Protein AF-A0A9D4GP87-F1 (afdb_monomer_lite)

Organism: Dreissena polymorpha (NCBI:txid45954)

InterPro domains:
  IPR000884 Thrombospondin type-1 (TSP1) repeat [PF00090] (33-82)
  IPR000884 Thrombospondin type-1 (TSP1) repeat [PS50092] (28-83)
  IPR000884 Thrombospondin type-1 (TSP1) repeat [SM00209] (31-83)
  IPR036383 Thrombospondin type-1 repeat superfamily [G3DSA:2.20.100.10] (26-82)
  IPR036383 Thrombospondin type-1 repeat superfamily [SSF82895] (27-77)
  IPR052065 Complement and asymmetry regulator [PTHR22906] (26-90)

Sequence (100 aa):
MEPWNDVIDTFYSSGIVSWYLVSQSTVDGGFGAWSAWGLCSPPTGNGLKTRTHLCDNPQPLYGGRNCLGNYTEQLPCCDSDCPGIYSAVSHDERTCIVYG

pLDDT: mean 72.08, std 19.39, range [41.06, 97.94]

Structure (mmCIF, N/CA/C/O backbone):
data_AF-A0A9D4GP87-F1
#
_entry.id   AF-A0A9D4GP87-F1
#
loop_
_atom_site.group_PDB
_atom_site.id
_atom_site.type_symbol
_atom_site.label_atom_id
_atom_site.label_alt_id
_atom_site.label_comp_id
_atom_site.label_asym_id
_atom_site.label_entity_id
_atom_site.label_seq_id
_atom_site.pdbx_PDB_ins_code
_atom_site.Cartn_x
_atom_site.Cartn_y
_atom_site.Cartn_z
_atom_site.occupancy
_atom_site.B_iso_or_equiv
_atom_site.auth_seq_id
_atom_site.auth_comp_id
_atom_site.auth_asym_id
_atom_site.auth_atom_id
_atom_site.pdbx_PDB_model_num
ATOM 1 N N . MET A 1 1 ? -23.331 -14.491 18.819 1.00 43.22 1 MET A N 1
ATOM 2 C CA . MET A 1 1 ? -23.500 -13.236 19.576 1.00 43.22 1 MET A CA 1
ATOM 3 C C . MET A 1 1 ? -22.712 -13.437 20.850 1.00 43.22 1 MET A C 1
ATOM 5 O O . MET A 1 1 ? -23.029 -14.357 21.590 1.00 43.22 1 MET A O 1
ATOM 9 N N . GLU A 1 2 ? -21.593 -12.727 20.991 1.00 42.62 2 GLU A N 1
ATOM 10 C CA . GLU A 1 2 ? -20.668 -12.925 22.112 1.00 42.62 2 GLU A CA 1
ATOM 11 C C . GLU A 1 2 ? -21.369 -12.584 23.443 1.00 42.62 2 GLU A C 1
ATOM 13 O O . GLU A 1 2 ? -22.031 -11.543 23.507 1.00 42.62 2 GLU A O 1
ATOM 18 N N . PRO A 1 3 ? -21.218 -13.408 24.499 1.00 52.97 3 PRO A N 1
ATOM 19 C CA . PRO A 1 3 ? -21.938 -13.273 25.776 1.00 52.97 3 PRO A CA 1
ATOM 20 C C . PRO A 1 3 ? -21.581 -12.010 26.585 1.00 52.97 3 PRO A C 1
ATOM 22 O O . PRO A 1 3 ? -22.160 -11.752 27.634 1.00 52.97 3 PRO A O 1
ATOM 25 N N . TRP A 1 4 ? -20.632 -11.205 26.102 1.00 55.75 4 TRP A N 1
ATOM 26 C CA . TRP A 1 4 ? -20.193 -9.957 26.729 1.00 55.75 4 TRP A CA 1
ATOM 27 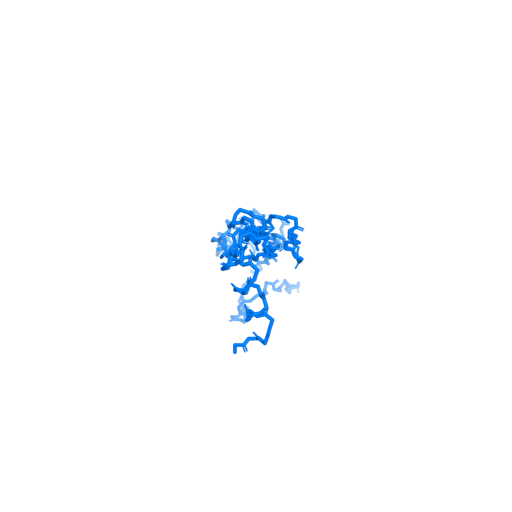C C . TRP A 1 4 ? -21.076 -8.745 26.396 1.00 55.75 4 TRP A C 1
ATOM 29 O O . TRP A 1 4 ? -20.997 -7.736 27.095 1.00 55.75 4 TRP A O 1
ATOM 39 N N . ASN A 1 5 ? -21.924 -8.836 25.365 1.00 55.19 5 ASN A N 1
ATOM 40 C CA . ASN A 1 5 ? -22.798 -7.727 24.963 1.00 55.19 5 ASN A CA 1
ATOM 41 C C . ASN A 1 5 ? -23.928 -7.475 25.984 1.00 55.19 5 ASN A C 1
ATOM 43 O O . ASN A 1 5 ? -24.288 -6.327 26.225 1.00 55.19 5 ASN A O 1
ATOM 47 N N . ASP A 1 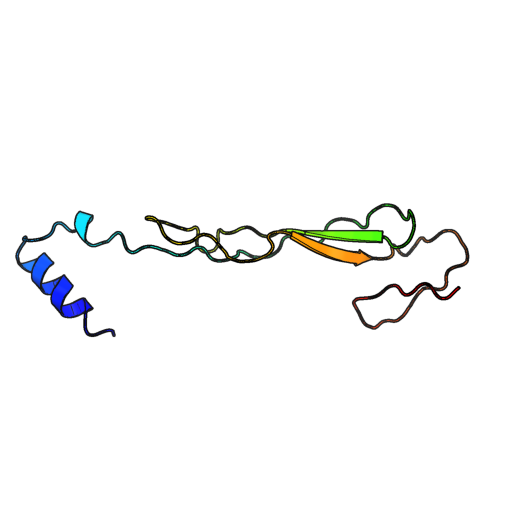6 ? -24.394 -8.522 26.674 1.00 58.59 6 ASP A N 1
ATOM 48 C CA . ASP A 1 6 ? -25.495 -8.428 27.647 1.00 58.59 6 ASP A CA 1
ATOM 49 C C . ASP A 1 6 ? -25.103 -7.648 28.919 1.00 58.59 6 ASP A C 1
ATOM 51 O O . ASP A 1 6 ? -25.904 -6.923 29.514 1.00 58.59 6 ASP A O 1
ATOM 55 N N . VAL A 1 7 ? -23.838 -7.754 29.342 1.00 59.06 7 VAL A N 1
ATOM 56 C CA . VAL A 1 7 ? -23.314 -7.030 30.513 1.00 59.06 7 VAL A CA 1
ATOM 57 C C . VAL A 1 7 ? -23.220 -5.532 30.216 1.00 59.06 7 VAL A C 1
ATOM 59 O O . VAL A 1 7 ? -23.569 -4.707 31.059 1.00 59.06 7 VAL A O 1
ATOM 62 N N . ILE A 1 8 ? -22.801 -5.181 29.001 1.00 62.75 8 ILE A N 1
ATOM 63 C CA . ILE A 1 8 ? -22.651 -3.799 28.542 1.00 62.75 8 ILE A CA 1
ATOM 64 C C . ILE A 1 8 ? -24.022 -3.101 28.442 1.00 62.75 8 ILE A C 1
ATOM 66 O O . ILE A 1 8 ? -24.180 -1.993 28.962 1.00 62.75 8 ILE A O 1
ATOM 70 N N . ASP A 1 9 ? -25.034 -3.781 27.897 1.00 59.38 9 ASP A N 1
ATOM 71 C CA . ASP A 1 9 ? -26.421 -3.287 27.815 1.00 59.38 9 ASP A CA 1
ATOM 72 C C . ASP A 1 9 ? -27.035 -2.985 29.193 1.00 59.38 9 ASP A C 1
ATOM 74 O O . ASP A 1 9 ? -27.776 -2.011 29.374 1.00 59.38 9 ASP A O 1
ATOM 78 N N . THR A 1 10 ? -26.653 -3.759 30.210 1.00 59.53 10 THR A N 1
ATOM 79 C CA . THR A 1 10 ? -27.130 -3.580 31.590 1.00 59.53 10 THR A CA 1
ATOM 80 C C . THR A 1 10 ? -26.568 -2.303 32.241 1.00 59.53 10 THR A C 1
ATOM 82 O O . THR A 1 10 ? -27.274 -1.606 32.982 1.00 59.53 10 THR A O 1
ATOM 85 N N . PHE A 1 11 ? -25.317 -1.936 31.946 1.00 64.56 11 PHE A N 1
ATOM 86 C CA . PHE A 1 11 ? -24.708 -0.696 32.450 1.00 64.56 11 PHE A CA 1
ATOM 87 C C . PHE A 1 11 ? -25.272 0.560 31.765 1.00 64.56 11 PHE A C 1
ATOM 89 O O . PHE A 1 11 ? -25.376 1.615 32.400 1.00 64.56 11 PHE A O 1
ATOM 96 N N . TYR A 1 12 ? -25.700 0.448 30.505 1.00 64.69 12 TYR A N 1
ATOM 97 C CA . TYR A 1 12 ? -26.392 1.522 29.790 1.00 64.69 12 TYR A CA 1
ATOM 98 C C . TYR A 1 12 ? -27.789 1.804 30.344 1.00 64.69 12 TYR A C 1
ATOM 100 O O . TYR A 1 12 ? -28.124 2.960 30.602 1.00 64.69 12 TYR A O 1
ATOM 108 N N . SER A 1 13 ? -28.594 0.764 30.586 1.00 65.12 13 SER A N 1
ATOM 109 C CA . SER A 1 13 ? -29.951 0.932 31.128 1.00 65.12 13 SER A CA 1
ATOM 110 C C . SER A 1 13 ? -29.965 1.488 32.558 1.00 65.12 13 SER A C 1
ATOM 112 O O . SER A 1 13 ? -30.991 2.002 33.000 1.00 65.12 13 SER A O 1
ATOM 114 N N . SER A 1 14 ? -28.851 1.378 33.286 1.00 73.12 14 SER A N 1
ATOM 115 C CA . SER A 1 14 ? -28.695 1.861 34.663 1.00 73.12 14 SER A CA 1
ATOM 116 C C . SER A 1 14 ? -28.049 3.250 34.761 1.00 73.12 14 SER A C 1
ATOM 118 O O . SER A 1 14 ? -27.945 3.791 35.860 1.00 73.12 14 SER A O 1
ATOM 120 N N . GLY A 1 15 ? -27.635 3.852 33.635 1.00 68.69 15 GLY A N 1
ATOM 121 C CA . GLY A 1 15 ? -27.042 5.197 33.594 1.00 68.69 15 GLY A CA 1
ATOM 122 C C . GLY A 1 15 ? -25.647 5.299 34.224 1.00 68.69 15 GLY A C 1
ATOM 123 O O . GLY A 1 15 ? -25.161 6.401 34.465 1.00 68.69 15 GLY A O 1
ATOM 124 N N . ILE A 1 16 ? -25.006 4.158 34.496 1.00 71.5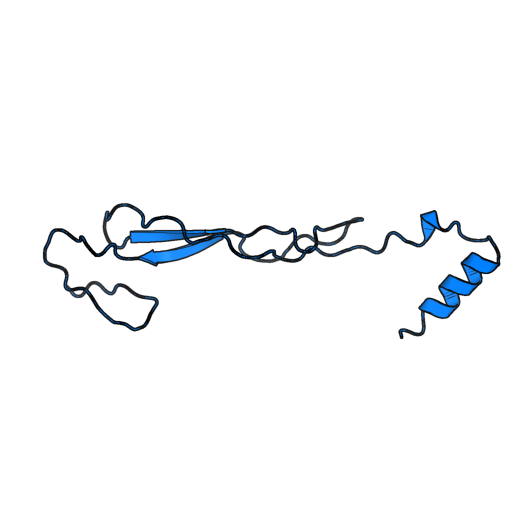6 16 ILE A N 1
ATOM 125 C CA . ILE A 1 16 ? -23.683 4.068 35.132 1.00 71.56 16 ILE A CA 1
ATOM 126 C C . ILE A 1 16 ? -22.573 4.395 34.119 1.00 71.56 16 ILE A C 1
ATOM 128 O O . ILE A 1 16 ? -21.521 4.916 34.484 1.00 71.56 16 ILE A O 1
ATOM 132 N N . VAL A 1 17 ? -22.823 4.141 32.831 1.00 62.41 17 VAL A N 1
ATOM 133 C CA . VAL A 1 17 ? -21.923 4.466 31.719 1.00 62.41 17 VAL A CA 1
ATOM 134 C C . VAL A 1 17 ? -22.673 5.270 30.655 1.00 62.41 17 VAL A C 1
ATOM 136 O O . VAL A 1 17 ? -23.770 4.912 30.232 1.00 62.41 17 VAL A O 1
ATOM 139 N N . SER A 1 18 ? -22.089 6.390 30.224 1.00 66.88 18 SER A N 1
ATOM 140 C CA . SER A 1 18 ? -22.617 7.179 29.105 1.00 66.88 18 SER A CA 1
ATOM 141 C C . SER A 1 18 ? -22.418 6.422 27.788 1.00 66.88 18 SER A C 1
ATOM 143 O O . SER A 1 18 ? -21.384 5.780 27.600 1.00 66.88 18 SER A O 1
ATOM 145 N N . TRP A 1 19 ? -23.354 6.553 26.841 1.00 54.59 19 TRP A N 1
ATOM 146 C CA . TRP A 1 19 ? -23.238 6.004 25.480 1.00 54.59 19 TRP A CA 1
ATOM 147 C C . TRP A 1 19 ? -21.925 6.393 24.777 1.00 54.59 19 TRP A C 1
ATOM 149 O O . TRP A 1 19 ? -21.398 5.623 23.974 1.00 54.59 19 TRP A O 1
ATOM 159 N N . TYR A 1 20 ? -21.353 7.546 25.143 1.00 53.34 20 TYR A N 1
ATOM 160 C CA . TYR A 1 20 ? -20.053 8.023 24.663 1.00 53.34 20 TYR A CA 1
ATOM 161 C C . TYR A 1 20 ? -18.847 7.219 25.176 1.00 53.34 20 TYR A C 1
ATOM 163 O O . TYR A 1 20 ? -17.815 7.203 24.513 1.00 53.34 20 TYR A O 1
ATOM 171 N N . LEU A 1 21 ? -18.935 6.585 26.351 1.00 55.78 21 LEU A N 1
ATOM 172 C CA . LEU A 1 21 ? -17.790 5.944 27.018 1.00 55.78 21 LEU A CA 1
ATOM 173 C C . LEU A 1 21 ? -17.587 4.478 26.623 1.00 55.78 21 LEU A C 1
ATOM 175 O O . LEU A 1 21 ? -16.526 3.920 26.873 1.00 55.78 21 LEU A O 1
ATOM 179 N N . VAL A 1 22 ? -18.587 3.855 26.008 1.00 59.16 22 VAL A N 1
ATOM 180 C CA . VAL A 1 22 ? -18.594 2.409 25.742 1.00 59.16 22 VAL A CA 1
ATOM 181 C C . VAL A 1 22 ? -18.317 2.072 24.267 1.00 59.16 22 VAL A C 1
ATOM 183 O O . VAL A 1 22 ? -17.997 0.935 23.947 1.00 59.16 22 VAL A O 1
ATOM 186 N N . SER A 1 23 ? -18.365 3.045 23.352 1.00 60.66 23 SER A N 1
ATOM 187 C CA . SER A 1 23 ? -18.287 2.776 21.906 1.00 60.66 23 SER A CA 1
ATOM 188 C C . SER A 1 23 ? -16.905 2.936 21.259 1.00 60.66 23 SER A C 1
ATOM 190 O O . SER A 1 23 ? -16.782 2.696 20.060 1.00 60.66 23 SER A O 1
ATOM 192 N N . GLN A 1 24 ? -15.844 3.290 21.996 1.00 63.41 24 GLN A N 1
ATOM 193 C CA . GLN A 1 24 ? -14.492 3.334 21.412 1.00 63.41 24 GLN A CA 1
ATOM 194 C C . GLN A 1 24 ? -13.829 1.954 21.431 1.00 63.41 24 GLN A C 1
ATOM 196 O O . GLN A 1 24 ? -12.830 1.729 22.111 1.00 63.41 24 GLN A O 1
ATOM 201 N N . SER A 1 25 ? -14.394 1.011 20.678 1.00 77.81 25 SER A N 1
ATOM 202 C CA . SER A 1 25 ? -13.695 -0.227 20.343 1.00 77.81 25 SER A CA 1
ATOM 203 C C . SER A 1 25 ? -12.563 0.094 19.373 1.00 77.81 25 SER A C 1
ATOM 205 O O . SER A 1 25 ? -12.804 0.720 18.340 1.00 77.81 25 SER A O 1
ATOM 207 N N . THR A 1 26 ? -11.344 -0.345 19.677 1.00 87.94 26 THR A N 1
ATOM 208 C CA . THR A 1 26 ? -10.211 -0.238 18.752 1.00 87.94 26 THR A CA 1
ATOM 209 C C . THR A 1 26 ? -10.582 -0.876 17.417 1.00 87.94 26 THR A C 1
ATOM 211 O O . THR A 1 26 ? -10.998 -2.035 17.384 1.00 87.94 26 THR A O 1
ATOM 214 N N . VAL A 1 27 ? -10.425 -0.135 16.325 1.00 91.44 27 VAL A N 1
ATOM 215 C CA . VAL A 1 27 ? -10.582 -0.680 14.974 1.00 91.44 27 VAL A CA 1
ATOM 216 C C . VAL A 1 27 ? -9.187 -0.846 14.414 1.00 91.44 27 VAL A C 1
ATOM 218 O O . VAL A 1 27 ? -8.502 0.149 14.188 1.00 91.44 27 VAL A O 1
ATOM 221 N N . ASP A 1 28 ? -8.751 -2.088 14.239 1.00 94.50 28 ASP A N 1
ATOM 222 C CA . ASP A 1 28 ? -7.491 -2.371 13.560 1.00 94.50 28 ASP A CA 1
ATOM 223 C C . ASP A 1 28 ? -7.626 -2.054 12.065 1.00 94.50 28 ASP A C 1
ATOM 225 O O . ASP A 1 28 ? -8.666 -2.291 11.448 1.00 94.50 28 ASP A O 1
ATOM 229 N N . GLY A 1 29 ? -6.566 -1.493 11.492 1.00 96.25 29 GLY A N 1
ATOM 230 C CA . GLY A 1 29 ? -6.509 -1.090 10.099 1.00 96.25 29 GLY A CA 1
ATOM 231 C C . GLY A 1 29 ? -6.446 -2.287 9.153 1.00 96.25 29 GLY A C 1
ATOM 232 O O . GLY A 1 29 ? -5.735 -3.264 9.403 1.00 96.25 29 GLY A O 1
ATOM 233 N N . GLY A 1 30 ? -7.169 -2.185 8.042 1.00 97.31 30 GLY A N 1
ATOM 234 C CA . GLY A 1 30 ? -7.169 -3.156 6.953 1.00 97.31 30 GLY A CA 1
ATOM 235 C C . GLY A 1 30 ? -6.652 -2.546 5.656 1.00 97.31 30 GLY A C 1
ATOM 236 O O . GLY A 1 30 ? -6.861 -1.364 5.371 1.00 97.31 30 GLY A O 1
ATOM 237 N N . PHE A 1 31 ? -5.954 -3.360 4.864 1.00 97.94 31 PHE A N 1
ATOM 238 C CA . PHE A 1 31 ? -5.491 -2.924 3.555 1.00 97.94 31 PHE A CA 1
ATOM 239 C C . PHE A 1 31 ? -6.673 -2.730 2.603 1.00 97.94 31 PHE A C 1
ATOM 241 O O . PHE A 1 31 ? -7.496 -3.626 2.405 1.00 97.94 31 PHE A O 1
ATOM 248 N N . GLY A 1 32 ? -6.718 -1.554 1.988 1.00 96.88 32 GLY A N 1
ATOM 249 C CA . GLY A 1 32 ? -7.580 -1.230 0.868 1.00 96.88 32 GLY A CA 1
ATOM 250 C C . GLY A 1 32 ? -7.197 -1.972 -0.404 1.00 96.88 32 GLY A C 1
ATOM 251 O O . GLY A 1 32 ? -6.245 -2.758 -0.468 1.00 96.88 32 GLY A O 1
ATOM 252 N N . ALA A 1 33 ? -7.977 -1.711 -1.449 1.00 97.12 33 ALA A N 1
ATOM 253 C CA . ALA A 1 33 ? -7.687 -2.241 -2.768 1.00 97.12 33 ALA A CA 1
ATOM 254 C C . ALA A 1 33 ? -6.331 -1.725 -3.272 1.00 97.12 33 ALA A C 1
ATOM 256 O O . ALA A 1 33 ? -5.938 -0.583 -3.028 1.00 97.12 33 ALA A O 1
ATOM 257 N N . TRP A 1 34 ? -5.634 -2.576 -4.019 1.00 96.50 34 TRP A N 1
ATOM 258 C CA . TRP A 1 34 ? -4.445 -2.162 -4.746 1.00 96.50 34 TRP A CA 1
ATOM 259 C C . TRP A 1 34 ? -4.783 -1.127 -5.816 1.00 96.50 34 TRP A C 1
ATOM 261 O O . TRP A 1 34 ? -5.795 -1.234 -6.512 1.00 96.50 34 TRP A O 1
ATOM 271 N N . SER A 1 35 ? -3.885 -0.162 -5.989 1.00 96.12 35 SER A N 1
ATOM 272 C CA . SER A 1 35 ? -3.855 0.718 -7.144 1.00 96.12 35 SER A CA 1
ATOM 273 C C . SER A 1 35 ? -3.684 -0.099 -8.423 1.00 96.12 35 SER A C 1
ATOM 275 O O . SER A 1 35 ? -3.208 -1.242 -8.417 1.00 96.12 35 SER A O 1
ATOM 277 N N . ALA A 1 36 ? -3.993 0.529 -9.556 1.00 92.25 36 ALA A N 1
ATOM 278 C CA . ALA A 1 36 ? -3.532 0.015 -10.834 1.00 92.25 36 ALA A CA 1
ATOM 279 C C . ALA A 1 36 ? -1.996 -0.099 -10.835 1.00 92.25 36 ALA A C 1
ATOM 281 O O . ALA A 1 36 ? -1.301 0.634 -10.120 1.00 92.25 36 ALA A O 1
ATOM 282 N N . TRP A 1 37 ? -1.474 -1.022 -11.641 1.00 86.06 37 TRP A N 1
ATOM 283 C CA . TRP A 1 37 ? -0.042 -1.086 -11.901 1.00 86.06 37 TRP A CA 1
ATOM 284 C C . TRP A 1 37 ? 0.419 0.204 -12.581 1.00 86.06 37 TRP A C 1
ATOM 286 O O . TRP A 1 37 ? -0.203 0.659 -13.540 1.00 86.06 37 TRP A O 1
ATOM 296 N N . GLY A 1 38 ? 1.516 0.772 -12.090 1.00 85.25 38 GLY A N 1
ATOM 297 C CA . GLY A 1 38 ? 2.233 1.838 -12.771 1.00 85.25 38 GLY A CA 1
ATOM 298 C C . GLY A 1 38 ? 2.846 1.358 -14.086 1.00 85.25 38 GLY A C 1
ATOM 299 O O . GLY A 1 38 ? 2.913 0.158 -14.365 1.00 85.25 38 GLY A O 1
ATOM 300 N N . LEU A 1 39 ? 3.310 2.321 -14.882 1.00 82.56 39 LEU A N 1
ATOM 301 C CA . LEU A 1 39 ? 4.025 2.047 -16.126 1.00 82.56 39 LEU A CA 1
ATOM 302 C C . LEU A 1 39 ? 5.310 1.257 -15.858 1.00 82.56 39 LEU A C 1
ATOM 304 O O . LEU A 1 39 ? 5.888 1.337 -14.769 1.00 82.56 39 LEU A O 1
ATOM 308 N N . CYS A 1 40 ? 5.749 0.504 -16.865 1.00 79.31 40 CYS A N 1
ATOM 309 C CA . CYS A 1 40 ? 7.025 -0.183 -16.798 1.00 79.31 40 CYS A CA 1
ATOM 310 C C . CYS A 1 40 ? 8.162 0.846 -16.752 1.00 79.31 40 CYS A C 1
ATOM 312 O O . CYS A 1 40 ? 8.156 1.828 -17.498 1.00 79.31 40 CYS A O 1
ATOM 314 N N . SER A 1 41 ? 9.128 0.663 -15.850 1.00 74.44 41 SER A N 1
ATOM 315 C CA . SER A 1 41 ? 10.320 1.511 -15.825 1.00 74.44 41 SER A CA 1
ATOM 316 C C . SER A 1 41 ? 11.100 1.383 -17.143 1.00 74.44 41 SER A C 1
ATOM 318 O O . SER A 1 41 ? 11.112 0.290 -17.716 1.00 74.44 41 SER A O 1
ATOM 320 N N . PRO A 1 42 ? 11.807 2.439 -17.599 1.00 63.75 42 PRO A N 1
ATOM 321 C CA . PRO A 1 42 ? 12.627 2.376 -18.805 1.00 63.75 42 PRO A CA 1
ATOM 322 C C . PRO A 1 42 ? 13.575 1.167 -18.789 1.00 63.75 42 PRO A C 1
ATOM 324 O O . PRO A 1 42 ? 14.101 0.833 -17.721 1.00 63.75 42 PRO A O 1
ATOM 327 N N . PRO A 1 43 ? 13.817 0.517 -19.943 1.00 59.53 43 PRO A N 1
ATOM 328 C CA . PRO A 1 43 ? 14.590 -0.714 -20.019 1.00 59.53 43 PRO A CA 1
ATOM 329 C C . PRO A 1 43 ? 16.089 -0.429 -19.866 1.00 59.53 43 PRO A C 1
ATOM 331 O O . PRO A 1 43 ? 16.867 -0.504 -20.810 1.00 59.53 43 PRO A O 1
ATOM 334 N N . THR A 1 44 ? 16.536 -0.132 -18.652 1.00 56.22 44 THR A N 1
ATOM 335 C CA . THR A 1 44 ? 17.932 -0.337 -18.244 1.00 56.22 44 THR A CA 1
ATOM 336 C C . THR A 1 44 ? 18.101 -1.787 -17.773 1.00 56.22 44 THR A C 1
ATOM 338 O O . THR A 1 44 ? 18.490 -2.030 -16.633 1.00 56.22 44 THR A O 1
ATOM 341 N N . GLY A 1 45 ? 17.724 -2.756 -18.620 1.00 64.50 45 GLY A N 1
ATOM 342 C CA . GLY A 1 45 ? 17.622 -4.185 -18.287 1.00 64.50 45 GLY A CA 1
ATOM 343 C C . GLY A 1 45 ? 16.172 -4.685 -18.196 1.00 64.50 45 GLY A C 1
ATOM 344 O O . GLY A 1 45 ? 15.351 -4.337 -19.042 1.00 64.50 45 GLY A O 1
ATOM 345 N N . ASN A 1 46 ? 15.860 -5.495 -17.173 1.00 65.12 46 ASN A N 1
ATOM 346 C CA . ASN A 1 46 ? 14.494 -5.942 -16.867 1.00 65.12 46 ASN A CA 1
ATOM 347 C C . ASN A 1 46 ? 13.697 -4.780 -16.255 1.00 65.12 46 ASN A C 1
ATOM 349 O O . ASN A 1 46 ? 14.035 -4.316 -15.165 1.00 65.12 46 ASN A O 1
ATOM 353 N N . GLY A 1 47 ? 12.655 -4.307 -16.940 1.00 72.25 47 GLY A N 1
ATOM 354 C CA . GLY A 1 47 ? 11.784 -3.257 -16.416 1.00 72.25 47 GLY A CA 1
ATOM 355 C C .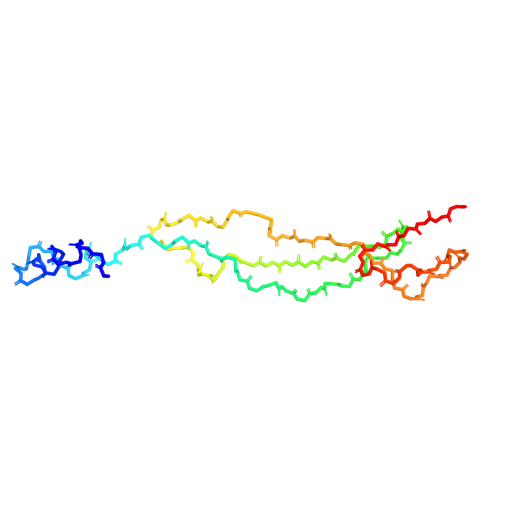 GLY A 1 47 ? 11.019 -3.714 -15.170 1.00 72.25 47 GLY A C 1
ATOM 356 O O . GLY A 1 47 ? 10.777 -4.906 -14.975 1.00 72.25 47 GLY A O 1
ATOM 357 N N . LEU A 1 48 ? 10.631 -2.769 -14.312 1.00 78.56 48 LEU A N 1
ATOM 358 C CA . LEU A 1 48 ? 9.802 -2.998 -13.127 1.00 78.56 48 LEU A CA 1
ATOM 359 C C . LEU A 1 48 ? 8.547 -2.126 -13.186 1.00 78.56 48 LEU A C 1
ATOM 361 O O . LEU A 1 48 ? 8.617 -0.936 -13.489 1.00 78.56 48 LEU A O 1
ATOM 365 N N . LYS A 1 49 ? 7.400 -2.708 -12.839 1.00 83.62 49 LYS A N 1
ATOM 366 C CA . LYS A 1 49 ? 6.147 -1.992 -12.584 1.00 83.62 49 LYS A CA 1
ATOM 367 C C . LYS A 1 49 ? 5.839 -2.039 -11.097 1.00 83.62 49 LYS A C 1
ATOM 369 O O . LYS A 1 49 ? 6.092 -3.041 -10.432 1.00 83.62 49 LYS A O 1
ATOM 374 N N . THR A 1 50 ? 5.281 -0.952 -10.580 1.00 89.38 50 THR A N 1
ATOM 375 C CA . THR A 1 50 ? 4.989 -0.788 -9.150 1.00 89.38 50 THR A CA 1
ATOM 376 C C . THR A 1 50 ? 3.498 -0.547 -8.947 1.00 89.38 50 THR A C 1
ATOM 378 O O . THR A 1 50 ? 2.889 0.166 -9.740 1.00 89.38 50 THR A O 1
ATOM 381 N N . ARG A 1 51 ? 2.904 -1.102 -7.892 1.00 94.94 51 ARG A N 1
ATOM 382 C CA . ARG A 1 51 ? 1.570 -0.721 -7.402 1.00 94.94 51 ARG A CA 1
ATOM 383 C C . ARG A 1 51 ? 1.603 -0.492 -5.897 1.00 94.94 51 ARG A C 1
ATOM 385 O O . ARG A 1 51 ? 2.496 -0.996 -5.217 1.00 94.94 51 ARG A O 1
ATOM 392 N N . THR A 1 52 ? 0.638 0.252 -5.380 1.00 97.19 52 THR A N 1
ATOM 393 C CA . THR A 1 52 ? 0.527 0.565 -3.952 1.00 97.19 52 THR A CA 1
ATOM 394 C C . THR A 1 52 ? -0.886 0.314 -3.450 1.00 97.19 52 THR A C 1
ATOM 396 O O . THR A 1 52 ? -1.829 0.247 -4.229 1.00 97.19 52 THR A O 1
ATOM 399 N N . HIS A 1 53 ? -1.052 0.154 -2.148 1.00 97.88 53 HIS A N 1
ATOM 400 C CA . HIS A 1 53 ? -2.357 0.186 -1.488 1.00 97.88 53 HIS A CA 1
ATOM 401 C C . HIS A 1 53 ? -2.250 0.983 -0.192 1.00 97.88 53 HIS A C 1
ATOM 403 O O . HIS A 1 53 ? -1.152 1.328 0.254 1.00 97.88 53 HIS A O 1
ATOM 409 N N . LEU A 1 54 ? -3.391 1.298 0.406 1.00 97.38 54 LEU A N 1
ATOM 410 C CA . LEU A 1 54 ? -3.462 2.086 1.630 1.00 97.38 54 LEU A CA 1
ATOM 411 C C . LEU A 1 54 ? -4.015 1.242 2.775 1.00 97.38 54 LEU A C 1
ATOM 413 O O . LEU A 1 54 ? -4.670 0.229 2.554 1.00 97.38 54 LEU A O 1
ATOM 417 N N . CYS A 1 55 ? -3.728 1.651 4.009 1.00 97.00 55 CYS A N 1
ATOM 418 C CA . CYS A 1 55 ? -4.335 1.059 5.198 1.00 97.00 55 CYS A CA 1
ATOM 419 C C . CYS A 1 55 ? -5.601 1.834 5.568 1.00 97.00 55 CYS A C 1
ATOM 421 O O . CYS A 1 55 ? -5.615 2.612 6.524 1.00 97.00 55 CYS A O 1
ATOM 423 N N . ASP A 1 56 ? -6.618 1.720 4.724 1.00 96.56 56 ASP A N 1
ATOM 424 C CA . ASP A 1 56 ? -7.820 2.541 4.801 1.00 96.56 56 ASP A CA 1
ATOM 425 C C . ASP A 1 56 ? -9.135 1.767 4.710 1.00 96.56 56 ASP A C 1
ATOM 427 O O . ASP A 1 56 ? -10.203 2.378 4.739 1.00 96.56 56 ASP A O 1
ATOM 431 N N . ASN A 1 57 ? -9.085 0.434 4.692 1.00 94.19 57 ASN A N 1
ATOM 432 C CA . ASN A 1 57 ? -10.272 -0.401 4.566 1.00 94.19 57 ASN A CA 1
ATOM 433 C C . ASN A 1 57 ? -10.294 -1.555 5.589 1.00 94.19 57 ASN A C 1
ATOM 435 O O . ASN A 1 57 ? -10.048 -2.708 5.221 1.00 94.19 57 ASN A O 1
ATOM 439 N N . PRO A 1 58 ? -10.613 -1.275 6.868 1.00 93.62 58 PRO A N 1
ATOM 440 C CA . PRO A 1 58 ? -10.929 0.045 7.434 1.00 93.62 58 PRO A CA 1
ATOM 441 C C . PRO A 1 58 ? -9.675 0.847 7.829 1.00 93.62 58 PRO A C 1
ATOM 443 O O . PRO A 1 58 ? -8.592 0.288 7.985 1.00 93.62 58 PRO A O 1
ATOM 446 N N . GLN A 1 59 ? -9.817 2.161 8.023 1.00 94.25 59 GLN A N 1
ATOM 447 C CA . GLN A 1 59 ? -8.776 2.966 8.671 1.00 94.25 59 GLN A CA 1
ATOM 448 C C . GLN A 1 59 ? -8.663 2.592 10.158 1.00 94.25 59 GLN A C 1
ATOM 450 O O . GLN A 1 59 ? -9.693 2.370 10.801 1.00 94.25 59 GLN A O 1
ATOM 455 N N . PRO A 1 60 ? -7.447 2.552 10.730 1.00 94.06 60 PRO A N 1
ATOM 456 C CA . PRO A 1 60 ? -7.275 2.282 12.148 1.00 94.06 60 PRO A CA 1
ATOM 457 C C . PRO A 1 60 ? -7.861 3.416 12.999 1.00 94.06 60 PRO A C 1
ATOM 459 O O . PRO A 1 60 ? -7.546 4.589 12.787 1.00 94.06 60 PRO A O 1
ATOM 462 N N . LEU A 1 61 ? -8.697 3.076 13.982 1.00 91.81 61 LEU A N 1
ATOM 463 C CA . LEU A 1 61 ? -9.369 4.038 14.863 1.00 91.81 61 LEU A CA 1
ATOM 464 C C . LEU A 1 61 ? -9.185 3.682 16.336 1.00 91.81 61 LEU A C 1
ATOM 466 O O . LEU A 1 61 ? -8.980 2.524 16.700 1.00 91.81 61 LEU A O 1
ATOM 470 N N . TYR A 1 62 ? -9.293 4.704 17.187 1.00 90.06 62 TYR A N 1
ATOM 471 C CA . TYR A 1 62 ? -9.303 4.578 18.650 1.00 90.06 62 TYR A CA 1
ATOM 472 C C . TYR A 1 62 ? -8.089 3.834 19.231 1.00 90.06 62 TYR A C 1
ATOM 474 O O . TYR A 1 62 ? -8.197 3.147 20.238 1.00 90.06 62 TYR A O 1
ATOM 482 N N . GLY A 1 63 ? -6.921 3.965 18.592 1.00 89.00 63 GLY A N 1
ATOM 483 C CA . GLY A 1 63 ? -5.697 3.265 18.999 1.00 89.00 63 GLY A CA 1
ATOM 484 C C . GLY A 1 63 ? -5.569 1.837 18.457 1.00 89.00 63 GLY A C 1
ATOM 485 O O . GLY A 1 63 ? -4.683 1.106 18.898 1.00 89.00 63 GLY A O 1
ATOM 486 N N . GLY A 1 64 ? -6.423 1.438 17.509 1.00 91.62 64 GLY A N 1
ATOM 487 C CA . GLY A 1 64 ? -6.260 0.198 16.755 1.00 91.62 64 GLY A CA 1
ATOM 488 C C . GLY A 1 64 ? -4.961 0.160 15.949 1.00 91.62 64 GLY A C 1
ATOM 489 O O . GLY A 1 64 ? -4.339 1.183 15.644 1.00 91.62 64 GLY A O 1
ATOM 490 N N . ARG A 1 65 ? -4.510 -1.052 15.644 1.00 95.31 65 ARG A N 1
ATOM 491 C CA . ARG A 1 65 ? -3.214 -1.319 15.016 1.00 95.31 65 ARG A CA 1
ATOM 492 C C . ARG A 1 65 ? -3.219 -0.884 13.559 1.00 95.31 65 ARG A C 1
ATOM 494 O O . ARG A 1 65 ? -4.197 -1.080 12.853 1.00 95.31 65 ARG A O 1
ATOM 501 N N . ASN A 1 66 ? -2.097 -0.349 13.091 1.00 96.25 66 ASN A N 1
ATOM 502 C CA . ASN A 1 66 ? -1.902 -0.112 11.663 1.00 96.25 66 ASN A CA 1
ATOM 503 C C . ASN A 1 66 ? -1.719 -1.447 10.910 1.00 96.25 66 ASN A C 1
ATOM 505 O O . ASN A 1 66 ? -1.389 -2.469 11.518 1.00 96.25 66 ASN A O 1
ATOM 509 N N . CYS A 1 67 ? -1.898 -1.429 9.590 1.00 96.62 67 CYS A N 1
ATOM 510 C CA . CYS A 1 67 ? -1.738 -2.608 8.747 1.00 96.62 67 CYS A CA 1
ATOM 511 C C . CYS A 1 67 ? -0.315 -3.168 8.829 1.00 96.62 67 CYS A C 1
ATOM 513 O O . CYS A 1 67 ? 0.670 -2.428 8.825 1.00 96.62 67 CYS A O 1
ATOM 515 N N . LEU A 1 68 ? -0.213 -4.496 8.860 1.00 95.62 68 LEU A N 1
ATOM 516 C CA . LEU A 1 68 ? 1.058 -5.213 8.865 1.00 95.62 68 LEU A CA 1
ATOM 517 C C . LEU A 1 68 ? 1.311 -5.803 7.476 1.00 95.62 68 LEU A C 1
ATOM 519 O O . LEU A 1 68 ? 0.594 -6.701 7.041 1.00 95.62 68 LEU A O 1
ATOM 523 N N . GLY A 1 69 ? 2.329 -5.301 6.779 1.00 94.69 69 GLY A N 1
ATOM 524 C CA . GLY A 1 69 ? 2.698 -5.764 5.442 1.00 94.69 69 GLY A CA 1
ATOM 525 C C . GLY A 1 69 ? 3.379 -4.682 4.607 1.00 94.69 69 GLY A C 1
ATOM 526 O O . GLY A 1 69 ? 3.697 -3.601 5.102 1.00 94.69 69 GLY A O 1
ATOM 527 N N . ASN A 1 70 ? 3.605 -4.987 3.330 1.00 95.94 70 ASN A N 1
ATOM 528 C CA . ASN A 1 70 ? 4.205 -4.052 2.383 1.00 95.94 70 ASN A CA 1
ATOM 529 C C . ASN A 1 70 ? 3.130 -3.188 1.732 1.00 95.94 70 ASN A C 1
ATOM 531 O O . ASN A 1 70 ? 2.257 -3.725 1.068 1.00 95.94 70 ASN A O 1
ATOM 535 N N . TYR A 1 71 ? 3.271 -1.866 1.833 1.00 96.75 71 TYR A N 1
ATOM 536 C CA . TYR A 1 71 ? 2.377 -0.895 1.187 1.00 96.75 71 TYR A CA 1
ATOM 537 C C . TYR A 1 71 ? 2.571 -0.791 -0.334 1.00 96.75 71 TYR A C 1
ATOM 539 O O . TYR A 1 71 ? 1.764 -0.182 -1.040 1.00 96.75 71 TYR A O 1
ATOM 547 N N . THR A 1 72 ? 3.662 -1.371 -0.827 1.00 95.50 72 THR A N 1
ATOM 548 C CA . THR A 1 72 ? 4.123 -1.271 -2.206 1.00 95.50 72 THR A CA 1
ATOM 549 C C . THR A 1 72 ? 4.513 -2.652 -2.698 1.00 95.50 72 THR A C 1
ATOM 551 O O . THR A 1 72 ? 5.196 -3.398 -1.997 1.00 95.50 72 THR A O 1
ATOM 554 N N . GLU A 1 73 ? 4.133 -2.966 -3.929 1.00 92.44 73 GLU A N 1
ATOM 555 C CA . GLU A 1 73 ? 4.520 -4.191 -4.615 1.00 92.44 73 GLU A CA 1
ATOM 556 C C . GLU A 1 73 ? 5.178 -3.859 -5.953 1.00 92.44 73 GLU A C 1
ATOM 558 O O . GLU A 1 73 ? 4.743 -2.951 -6.666 1.00 92.44 73 GLU A O 1
ATOM 563 N N . GLN A 1 74 ? 6.225 -4.610 -6.292 1.00 86.31 74 GLN A N 1
ATOM 564 C CA . GLN A 1 74 ? 6.967 -4.471 -7.539 1.00 86.31 74 GLN A CA 1
ATOM 565 C C . GLN A 1 74 ? 7.019 -5.807 -8.268 1.00 86.31 74 GLN A C 1
ATOM 567 O O . GLN A 1 74 ? 7.265 -6.843 -7.654 1.00 86.31 74 GLN A O 1
ATOM 572 N N . LEU A 1 75 ? 6.815 -5.771 -9.582 1.00 78.88 75 LEU A N 1
ATOM 573 C CA . LEU A 1 75 ? 6.943 -6.933 -10.453 1.00 78.88 75 LEU A CA 1
ATOM 574 C C . LEU A 1 75 ? 7.761 -6.588 -11.696 1.00 78.88 75 LEU A C 1
ATOM 576 O O . LEU A 1 75 ? 7.678 -5.455 -12.177 1.00 78.88 75 LEU A O 1
ATOM 580 N N . PRO A 1 76 ? 8.504 -7.557 -12.254 1.00 74.00 76 PRO A N 1
ATOM 581 C CA . PRO A 1 76 ? 9.135 -7.385 -13.551 1.00 74.00 76 PRO A CA 1
ATOM 582 C C . PRO A 1 76 ? 8.090 -7.168 -14.653 1.00 74.00 76 PRO A C 1
ATOM 584 O O . PRO A 1 76 ? 6.976 -7.699 -14.611 1.00 74.00 76 PRO A O 1
ATOM 587 N N . CYS A 1 77 ? 8.459 -6.367 -15.643 1.00 72.00 77 CYS A N 1
ATOM 588 C CA . CYS A 1 77 ? 7.684 -6.092 -16.842 1.00 72.00 77 CYS A CA 1
ATOM 589 C C . CYS A 1 77 ? 8.614 -5.894 -18.040 1.00 72.00 77 CYS A C 1
ATOM 591 O O . CYS A 1 77 ? 9.769 -5.494 -17.902 1.00 72.00 77 CYS A O 1
ATOM 593 N N . CYS A 1 78 ? 8.074 -6.171 -19.222 1.00 63.97 78 CYS A N 1
ATOM 594 C CA . CYS A 1 78 ? 8.711 -5.901 -20.497 1.00 63.97 78 CYS A CA 1
ATOM 595 C C . CYS A 1 78 ? 7.664 -5.205 -21.366 1.00 63.97 78 CYS A C 1
ATOM 597 O O . CYS A 1 78 ? 6.667 -5.835 -21.724 1.00 63.97 78 CYS A O 1
ATOM 599 N N . ASP A 1 79 ? 7.842 -3.912 -21.650 1.00 58.38 79 ASP A N 1
ATOM 600 C CA . ASP A 1 79 ? 7.059 -3.275 -22.708 1.00 58.38 79 ASP A CA 1
ATOM 601 C C . ASP A 1 79 ? 7.475 -3.914 -24.035 1.00 58.38 79 ASP A C 1
ATOM 603 O O . ASP A 1 79 ? 8.655 -4.154 -24.285 1.00 58.38 79 ASP A O 1
ATOM 607 N N . SER A 1 80 ? 6.495 -4.242 -24.870 1.00 51.84 80 SER A N 1
ATOM 608 C CA . SER A 1 80 ? 6.655 -4.995 -26.120 1.00 51.84 80 SER A CA 1
ATOM 609 C C . SER A 1 80 ? 7.585 -4.348 -27.163 1.00 51.84 80 SER A C 1
ATOM 611 O O . SER A 1 80 ? 7.864 -4.973 -28.181 1.00 51.84 80 SER A O 1
ATOM 613 N N . ASP A 1 81 ? 8.111 -3.151 -26.896 1.00 47.84 81 ASP A N 1
ATOM 614 C CA . ASP A 1 81 ? 9.140 -2.469 -27.679 1.00 47.84 81 ASP A CA 1
ATOM 615 C C . ASP A 1 81 ? 10.511 -2.568 -26.987 1.00 47.84 81 ASP A C 1
ATOM 617 O O . ASP A 1 81 ? 11.057 -1.589 -26.479 1.00 47.84 81 ASP A O 1
ATOM 621 N N . CYS A 1 82 ? 11.093 -3.771 -26.970 1.00 46.09 82 CYS A N 1
ATOM 622 C CA . CYS A 1 82 ? 12.521 -3.951 -26.699 1.00 46.09 82 CYS A CA 1
ATOM 623 C C . CYS A 1 82 ? 13.316 -3.765 -28.008 1.00 46.09 82 CYS A C 1
ATOM 625 O O . CYS A 1 82 ? 13.313 -4.669 -28.850 1.00 46.09 82 CYS A O 1
ATOM 627 N N . PRO A 1 83 ? 14.042 -2.647 -28.215 1.00 44.75 83 PRO A N 1
ATOM 628 C CA . PRO A 1 83 ? 14.954 -2.522 -29.342 1.00 44.75 83 PRO A CA 1
ATOM 629 C C . PRO A 1 83 ? 16.226 -3.338 -29.068 1.00 44.75 83 PRO A C 1
ATOM 631 O O . PRO A 1 83 ? 17.178 -2.849 -28.468 1.00 44.75 83 PRO A O 1
ATOM 634 N N . GLY A 1 84 ? 16.249 -4.585 -29.539 1.00 44.59 84 GLY A N 1
ATOM 635 C CA . GLY A 1 84 ? 17.488 -5.337 -29.753 1.00 44.59 84 GLY A CA 1
ATOM 636 C C . GLY A 1 84 ? 17.592 -6.677 -29.022 1.00 44.59 84 GLY A C 1
ATOM 637 O O . GLY A 1 84 ? 17.832 -6.734 -27.825 1.00 44.59 84 GLY A O 1
ATOM 638 N N . ILE A 1 85 ? 17.528 -7.748 -29.818 1.00 43.19 85 ILE A N 1
ATOM 639 C CA . ILE A 1 85 ? 18.179 -9.068 -29.653 1.00 43.19 85 ILE A CA 1
ATOM 640 C C . ILE A 1 85 ? 17.656 -10.009 -28.547 1.00 43.19 85 ILE A C 1
ATOM 642 O O . ILE A 1 85 ? 17.829 -11.218 -28.673 1.00 43.19 85 ILE A O 1
ATOM 646 N N . TYR A 1 86 ? 16.928 -9.536 -27.53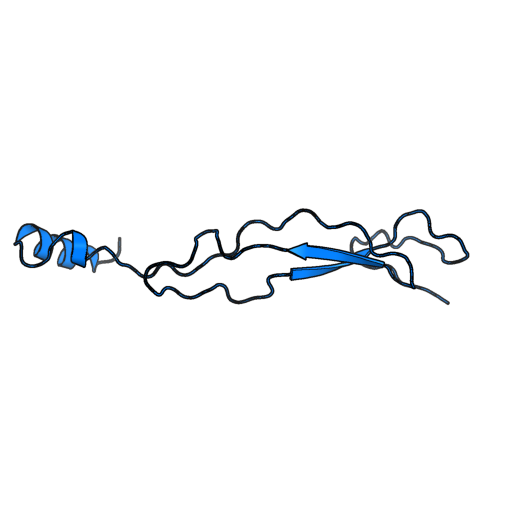8 1.00 41.06 86 TYR A N 1
ATOM 647 C CA . TYR A 1 86 ? 16.405 -10.418 -26.485 1.00 41.06 86 TYR A CA 1
ATOM 648 C C . TYR A 1 86 ? 14.997 -10.928 -26.822 1.00 41.06 86 TYR A C 1
ATOM 650 O O . TYR A 1 86 ? 14.030 -10.170 -26.876 1.00 41.06 86 TYR A O 1
ATOM 658 N N . SER A 1 87 ? 14.887 -12.230 -27.091 1.00 46.84 87 SER A N 1
ATOM 659 C CA . SER A 1 87 ? 13.626 -12.923 -27.363 1.00 46.84 87 SER A CA 1
ATOM 660 C C . SER A 1 87 ? 12.691 -12.854 -26.155 1.00 46.84 87 SER A C 1
ATOM 662 O O . SER A 1 87 ? 13.013 -13.371 -25.086 1.00 46.84 87 SER A O 1
ATOM 664 N N . ALA A 1 88 ? 11.523 -12.243 -26.327 1.00 51.16 88 ALA A N 1
ATOM 665 C CA . ALA A 1 88 ? 10.462 -12.286 -25.334 1.00 51.16 88 ALA A CA 1
ATOM 666 C C . ALA A 1 88 ? 9.759 -13.660 -25.303 1.00 51.16 88 ALA A C 1
ATOM 668 O O . ALA A 1 88 ? 9.819 -14.437 -26.256 1.00 51.16 88 ALA A O 1
ATOM 669 N N . VAL A 1 89 ? 8.967 -13.837 -24.240 1.00 52.03 89 VAL A N 1
ATOM 670 C CA . VAL A 1 89 ? 7.847 -14.778 -24.055 1.00 52.03 89 VAL A CA 1
ATOM 671 C C . VAL A 1 89 ? 8.178 -16.114 -23.371 1.00 52.03 89 VAL A C 1
ATOM 673 O O . VAL A 1 89 ? 8.289 -17.157 -24.007 1.00 52.03 89 VAL A O 1
ATOM 676 N N . SER A 1 90 ? 8.125 -16.119 -22.035 1.00 44.75 90 SER A N 1
ATOM 677 C CA . SER A 1 90 ? 7.321 -17.156 -21.378 1.00 44.75 90 SER A CA 1
ATOM 678 C C . SER A 1 90 ? 5.981 -16.520 -21.014 1.00 44.75 90 SER A C 1
ATOM 680 O O . SER A 1 90 ? 5.935 -15.476 -20.368 1.00 44.75 90 SER A O 1
ATOM 682 N N . HIS A 1 91 ? 4.890 -17.101 -21.509 1.00 48.50 91 HIS A N 1
ATOM 683 C CA . HIS A 1 91 ? 3.516 -16.647 -21.275 1.00 48.50 91 HIS A CA 1
ATOM 684 C C . HIS A 1 91 ? 3.022 -17.027 -19.863 1.00 48.50 91 HIS A C 1
ATOM 686 O O . HIS A 1 91 ? 1.825 -16.998 -19.602 1.00 48.50 91 HIS A O 1
ATOM 692 N N . ASP A 1 92 ? 3.935 -17.400 -18.958 1.00 51.22 92 ASP A N 1
ATOM 693 C CA . ASP A 1 92 ? 3.633 -17.751 -17.571 1.00 51.22 92 ASP A CA 1
ATOM 694 C C . ASP A 1 92 ? 3.724 -16.485 -16.704 1.00 51.22 92 ASP A C 1
ATOM 696 O O . ASP A 1 92 ? 4.645 -16.286 -15.923 1.00 51.22 92 ASP A O 1
ATOM 700 N N . GLU A 1 93 ? 2.804 -15.560 -16.989 1.00 49.84 93 GLU A N 1
ATOM 701 C CA . GLU A 1 93 ? 2.276 -14.402 -16.241 1.00 49.84 93 GLU A CA 1
ATOM 702 C C . GLU A 1 93 ? 3.177 -13.469 -15.390 1.00 49.84 93 GLU A C 1
ATOM 704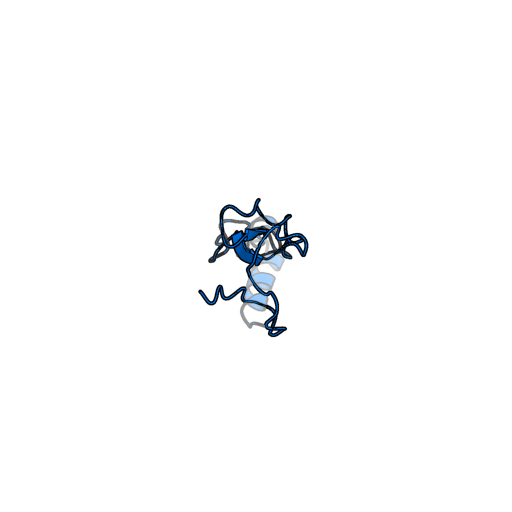 O O . GLU A 1 93 ? 2.679 -12.427 -14.953 1.00 49.84 93 GLU A O 1
ATOM 709 N N . ARG A 1 94 ? 4.444 -13.771 -15.069 1.00 50.56 94 ARG A N 1
ATOM 710 C CA . ARG A 1 94 ? 5.188 -13.066 -13.998 1.00 50.56 94 ARG A CA 1
ATOM 711 C C . ARG A 1 94 ? 6.699 -12.935 -14.174 1.00 50.56 94 ARG A C 1
ATOM 713 O O . ARG A 1 94 ? 7.321 -12.323 -13.307 1.00 50.56 94 ARG A O 1
ATOM 720 N N . THR A 1 95 ? 7.320 -13.462 -15.228 1.00 46.09 95 THR A N 1
ATOM 721 C CA . THR A 1 95 ? 8.788 -13.415 -15.360 1.00 46.09 95 THR A CA 1
ATOM 722 C C . THR A 1 95 ? 9.259 -13.111 -16.785 1.00 46.09 95 THR A C 1
ATOM 724 O O . THR A 1 95 ? 8.916 -13.795 -17.746 1.00 46.09 95 THR A O 1
ATOM 727 N N . CYS A 1 96 ? 10.107 -12.083 -16.910 1.00 49.91 96 CYS A N 1
ATOM 728 C CA . CYS A 1 96 ? 10.988 -11.906 -18.062 1.00 49.91 96 CYS A CA 1
ATOM 729 C C . CYS A 1 96 ? 12.338 -12.551 -17.713 1.00 49.91 96 CYS A C 1
ATOM 731 O O . CYS A 1 96 ? 13.072 -12.030 -16.873 1.00 49.91 96 CYS A O 1
ATOM 733 N N . ILE A 1 97 ? 12.646 -13.709 -18.301 1.00 50.69 97 ILE A N 1
ATOM 734 C CA . ILE A 1 97 ? 13.953 -14.363 -18.158 1.00 50.69 97 ILE A CA 1
ATOM 735 C C . ILE A 1 97 ? 14.799 -13.968 -19.368 1.00 50.69 97 ILE A C 1
ATOM 737 O O . ILE A 1 97 ? 14.420 -14.242 -20.504 1.00 50.69 97 ILE A O 1
ATOM 741 N N . VAL A 1 98 ? 15.941 -13.324 -19.124 1.00 48.97 98 VAL A N 1
ATOM 742 C CA . VAL A 1 98 ? 16.949 -13.051 -20.155 1.00 48.97 98 VAL A CA 1
ATOM 743 C C . VAL A 1 98 ? 17.798 -14.311 -20.305 1.00 48.97 98 VAL A C 1
ATOM 745 O O . VAL A 1 98 ? 18.591 -14.623 -19.417 1.00 48.97 98 VAL A O 1
ATOM 748 N N . TYR A 1 99 ? 17.624 -15.052 -21.398 1.00 43.56 99 TYR A N 1
ATOM 749 C CA . TYR A 1 99 ? 18.608 -16.053 -21.811 1.00 43.56 99 TYR A CA 1
ATOM 750 C C . TYR A 1 99 ? 19.673 -15.346 -22.660 1.00 43.56 99 TYR A C 1
ATOM 752 O O . TYR A 1 99 ? 19.329 -14.588 -23.569 1.00 43.56 99 TYR A O 1
ATOM 760 N N . GLY A 1 100 ? 20.941 -15.517 -22.275 1.00 47.12 100 GLY A N 1
ATOM 761 C CA . GLY A 1 100 ? 22.112 -14.947 -22.951 1.00 47.12 100 GLY A CA 1
ATOM 762 C C . GLY A 1 100 ? 22.630 -15.807 -24.092 1.00 47.12 100 GLY A C 1
ATOM 763 O O . GLY A 1 100 ? 22.280 -17.009 -24.133 1.00 47.12 100 GLY A O 1
#

Radius of gyration: 24.92 Å; chains: 1; bounding box: 52×26×65 Å

Secondary structure (DSSP, 8-state):
--TTHHHHHHHHHTTSS-HHHH----B-----PPPPPPPPPP-SSSEEEEEE--S-TTPPBTTPPPP-S-SEEEEEE--S---SS------STT------

Foldseek 3Di:
DDPVVVVVVVCVVVVVDDPVRPPLDWDAFDKDDKDPWADWDPPPPFTKIKIFIARPVPNTGNPHHTDDDDRMDMATDDDPPDPDDFDDDDPPPGDDDGDD